Protein AF-A0A945QZB2-F1 (afdb_monomer)

Mean predicted aligned error: 3.29 Å

Nearest PDB structures (foldseek):
  2dc1-assembly1_B  TM=9.588E-01  e=7.638E-02  Archaeoglobus fulgidus

Sequence (50 aa):
HTIKVDADSARFELTIENVQSPENPGTGKITALSVIACLRGLSTPLKVGS

Structure (mmCIF, N/CA/C/O backbone):
data_AF-A0A945QZB2-F1
#
_entry.id   AF-A0A945QZB2-F1
#
loop_
_atom_site.group_PDB
_atom_site.id
_atom_site.type_symbol
_atom_site.label_atom_id
_atom_site.label_alt_id
_atom_site.label_comp_id
_atom_site.label_asym_id
_atom_site.label_entity_id
_atom_site.label_seq_id
_atom_site.pdbx_PDB_ins_code
_atom_site.Cartn_x
_atom_site.Cartn_y
_atom_site.Cartn_z
_atom_site.occupancy
_atom_site.B_iso_or_equiv
_atom_site.auth_seq_id
_atom_site.auth_comp_id
_atom_site.auth_asym_id
_atom_site.auth_atom_id
_atom_site.pdbx_PDB_model_num
ATOM 1 N N . HIS A 1 1 ? 10.390 -3.783 -1.176 1.00 93.38 1 HIS A N 1
ATOM 2 C CA . HIS A 1 1 ? 9.850 -4.377 -2.418 1.00 93.38 1 HIS A CA 1
ATOM 3 C C . HIS A 1 1 ? 9.744 -3.291 -3.472 1.00 93.38 1 HIS A C 1
ATOM 5 O O . HIS A 1 1 ? 9.298 -2.207 -3.124 1.00 93.38 1 HIS A O 1
ATOM 11 N N . THR A 1 2 ? 10.112 -3.569 -4.722 1.00 97.44 2 THR A N 1
ATOM 12 C CA . THR A 1 2 ? 9.950 -2.626 -5.843 1.00 97.44 2 THR A CA 1
ATOM 13 C C . THR A 1 2 ? 9.093 -3.279 -6.916 1.00 97.44 2 THR A C 1
ATOM 15 O O . THR A 1 2 ? 9.345 -4.422 -7.294 1.00 97.44 2 THR A O 1
ATOM 18 N N . ILE A 1 3 ? 8.066 -2.567 -7.367 1.00 97.75 3 ILE A N 1
ATOM 19 C CA . ILE A 1 3 ? 7.083 -3.009 -8.353 1.00 97.75 3 ILE A CA 1
ATOM 20 C C . ILE A 1 3 ? 7.150 -2.036 -9.526 1.00 97.75 3 ILE A C 1
ATOM 22 O O . ILE A 1 3 ? 6.997 -0.830 -9.337 1.00 97.75 3 ILE A O 1
ATOM 26 N N . LYS A 1 4 ? 7.364 -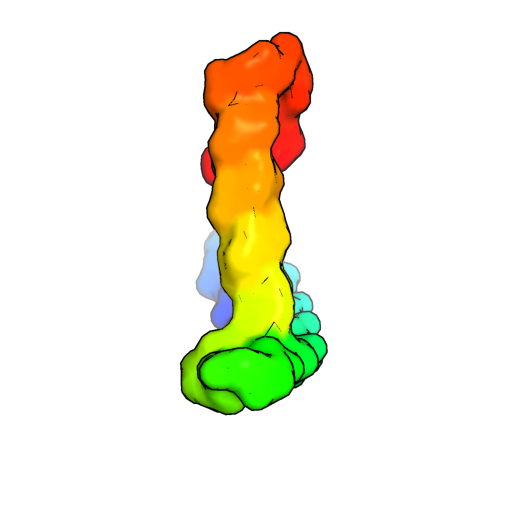2.561 -10.732 1.00 98.31 4 LYS A N 1
ATOM 27 C CA . LYS A 1 4 ? 7.376 -1.782 -11.974 1.00 98.31 4 LYS A CA 1
ATOM 28 C C . LYS A 1 4 ? 6.168 -2.170 -12.813 1.00 98.31 4 LYS A C 1
ATOM 30 O O . LYS A 1 4 ? 5.938 -3.359 -13.024 1.00 98.31 4 LYS A O 1
ATOM 35 N N . VAL A 1 5 ? 5.414 -1.177 -13.271 1.00 98.12 5 VAL A N 1
ATOM 36 C CA . VAL A 1 5 ? 4.237 -1.352 -14.126 1.00 98.12 5 VAL A CA 1
ATOM 37 C C . VAL A 1 5 ? 4.500 -0.686 -15.471 1.00 98.12 5 VAL A C 1
ATOM 39 O O . VAL A 1 5 ? 4.831 0.500 -15.526 1.00 98.12 5 VAL A O 1
ATOM 42 N N . ASP A 1 6 ? 4.339 -1.460 -16.543 1.00 98.25 6 ASP A N 1
ATOM 43 C CA . ASP A 1 6 ? 4.350 -0.996 -17.931 1.00 98.25 6 ASP A CA 1
ATOM 44 C C . ASP A 1 6 ? 3.054 -1.458 -18.605 1.00 98.25 6 ASP A C 1
ATOM 46 O O . ASP A 1 6 ? 2.844 -2.657 -18.795 1.00 98.25 6 ASP A O 1
ATOM 50 N N . ALA A 1 7 ? 2.160 -0.511 -18.886 1.00 97.69 7 ALA A N 1
ATOM 51 C CA . ALA A 1 7 ? 0.874 -0.742 -19.528 1.00 97.69 7 ALA A CA 1
ATOM 52 C C . ALA A 1 7 ? 0.589 0.340 -20.582 1.00 97.69 7 ALA A C 1
ATOM 54 O O . ALA A 1 7 ? 1.154 1.435 -20.549 1.00 97.69 7 ALA A O 1
ATOM 55 N N . ASP A 1 8 ? -0.333 0.039 -21.497 1.00 97.88 8 ASP A N 1
ATOM 56 C CA . ASP A 1 8 ? -0.833 0.965 -22.524 1.00 97.88 8 ASP A CA 1
ATOM 57 C C . ASP A 1 8 ? -1.437 2.253 -21.938 1.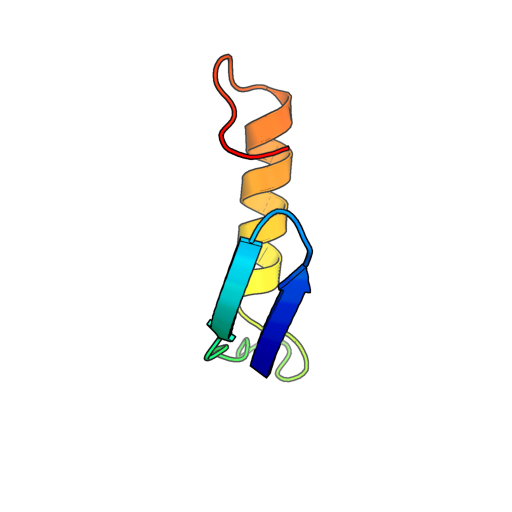00 97.88 8 ASP A C 1
ATOM 59 O O . ASP A 1 8 ? -1.353 3.326 -22.531 1.00 97.88 8 ASP A O 1
ATOM 63 N N . SER A 1 9 ? -2.017 2.135 -20.750 1.00 97.31 9 SER A N 1
ATOM 64 C CA . SER A 1 9 ? -2.699 3.195 -20.017 1.00 97.31 9 SER A CA 1
ATOM 65 C C . SER A 1 9 ? -1.780 3.980 -19.079 1.00 97.31 9 SER A C 1
ATOM 67 O O . SER A 1 9 ? -2.052 5.155 -18.827 1.00 97.31 9 SER A O 1
ATOM 69 N N . ALA A 1 10 ? -0.708 3.373 -18.551 1.00 97.25 10 ALA A N 1
ATOM 70 C CA . ALA A 1 10 ? 0.209 4.032 -17.620 1.00 97.25 10 ALA A CA 1
ATOM 71 C C . ALA A 1 10 ? 1.548 3.293 -17.444 1.00 97.25 10 ALA A C 1
ATOM 73 O O . ALA A 1 10 ? 1.626 2.066 -17.507 1.00 97.25 10 ALA A O 1
ATOM 74 N N . ARG A 1 11 ? 2.596 4.057 -17.110 1.00 98.12 11 ARG A N 1
ATOM 75 C CA . ARG A 1 11 ? 3.906 3.548 -16.674 1.00 98.12 11 ARG A CA 1
ATOM 76 C C . ARG A 1 11 ? 4.299 4.176 -15.353 1.00 98.12 11 ARG A C 1
ATOM 78 O O . ARG A 1 11 ? 4.342 5.401 -15.253 1.00 98.12 11 ARG A O 1
ATOM 85 N N . PHE A 1 12 ? 4.597 3.353 -14.355 1.00 98.00 12 PHE A N 1
ATOM 86 C CA . PHE A 1 12 ? 5.007 3.838 -13.040 1.00 98.00 12 PHE A CA 1
ATOM 87 C C . PHE A 1 12 ? 5.780 2.783 -12.243 1.00 98.00 12 PHE A C 1
ATOM 89 O O . PHE A 1 12 ? 5.710 1.582 -12.507 1.00 98.00 12 PHE A O 1
ATOM 96 N N . GLU A 1 13 ? 6.520 3.251 -11.241 1.00 98.38 13 GLU A N 1
ATOM 97 C CA . GLU A 1 13 ? 7.269 2.421 -10.301 1.00 98.38 13 GLU A CA 1
ATOM 98 C C . GLU A 1 13 ? 6.828 2.748 -8.872 1.00 98.38 13 GLU A C 1
ATOM 100 O O . GLU A 1 13 ? 6.726 3.916 -8.497 1.00 98.38 13 GLU A O 1
ATOM 105 N N . LEU A 1 14 ? 6.563 1.713 -8.073 1.00 97.94 14 LEU A N 1
ATOM 106 C CA . LEU A 1 14 ? 6.314 1.824 -6.639 1.00 97.94 14 LEU A CA 1
ATOM 107 C C . LEU A 1 14 ? 7.419 1.096 -5.880 1.00 97.94 14 LEU A C 1
ATOM 109 O O . LEU A 1 14 ? 7.686 -0.079 -6.134 1.00 97.94 14 LEU A O 1
ATOM 113 N N . THR A 1 15 ? 7.990 1.761 -4.881 1.00 97.94 15 THR A N 1
ATOM 114 C CA . THR A 1 15 ? 8.911 1.143 -3.924 1.00 97.94 15 THR A CA 1
ATOM 115 C C . THR A 1 15 ? 8.313 1.213 -2.524 1.00 97.94 15 THR A C 1
ATOM 117 O O . THR A 1 15 ? 7.840 2.257 -2.086 1.00 97.94 15 THR A O 1
ATOM 120 N N . ILE A 1 16 ? 8.299 0.070 -1.838 1.00 96.12 16 ILE A N 1
ATOM 121 C CA . ILE A 1 16 ? 7.739 -0.113 -0.498 1.00 96.12 16 ILE A CA 1
ATOM 122 C C . ILE A 1 16 ? 8.850 -0.585 0.435 1.00 96.12 16 ILE A C 1
ATOM 124 O O . ILE A 1 16 ? 9.376 -1.695 0.285 1.00 96.12 16 ILE A O 1
ATOM 128 N N . GLU A 1 17 ? 9.160 0.232 1.433 1.00 96.31 17 GLU A N 1
ATOM 129 C CA . GLU A 1 17 ? 10.120 -0.060 2.497 1.00 96.31 17 GLU A CA 1
ATOM 130 C C . GLU A 1 17 ? 9.368 -0.504 3.755 1.00 96.31 17 GLU A C 1
ATOM 132 O O . GLU A 1 17 ? 8.954 0.294 4.592 1.00 96.31 17 GLU A O 1
ATOM 137 N N . ASN A 1 18 ? 9.103 -1.805 3.845 1.00 92.81 18 ASN A N 1
ATOM 138 C CA . ASN A 1 18 ? 8.294 -2.362 4.921 1.00 92.81 18 ASN A CA 1
ATOM 139 C C . ASN A 1 18 ? 9.079 -2.450 6.242 1.00 92.81 18 ASN A C 1
ATOM 141 O O . ASN A 1 18 ? 10.210 -2.933 6.272 1.00 92.81 18 ASN A O 1
ATOM 145 N N . VAL A 1 19 ? 8.433 -2.070 7.346 1.00 96.50 19 VAL A N 1
ATOM 146 C CA . VAL A 1 19 ? 8.944 -2.271 8.707 1.00 96.50 19 VAL A CA 1
ATOM 147 C C . VAL A 1 19 ? 8.327 -3.541 9.284 1.00 96.50 19 VAL A C 1
ATOM 149 O O . VAL A 1 19 ? 7.102 -3.655 9.352 1.00 96.50 19 VAL A O 1
ATOM 152 N N . GLN A 1 20 ? 9.162 -4.478 9.732 1.00 96.31 20 GLN A N 1
ATOM 153 C CA . GLN A 1 20 ? 8.683 -5.737 10.308 1.00 96.31 20 GLN A CA 1
ATOM 154 C C . GLN A 1 20 ? 7.997 -5.532 11.663 1.00 96.31 20 GLN A C 1
ATOM 156 O O . GLN A 1 20 ? 8.375 -4.662 12.458 1.00 96.31 20 GLN A O 1
ATOM 161 N N . SER A 1 21 ? 6.978 -6.345 11.921 1.00 96.31 21 SER A N 1
ATOM 162 C CA . SER A 1 21 ? 6.320 -6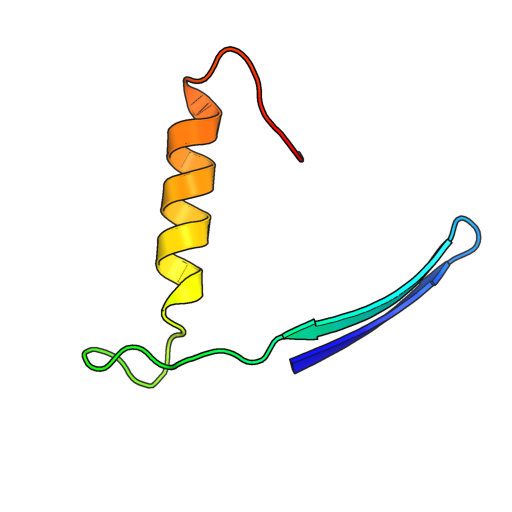.435 13.222 1.00 96.31 21 SER A CA 1
ATOM 163 C C . SER A 1 21 ? 7.254 -7.080 14.259 1.00 96.31 21 SER A C 1
ATOM 165 O O . SER A 1 21 ? 7.823 -8.134 13.971 1.00 96.31 21 SER A O 1
ATOM 167 N N . PRO A 1 22 ? 7.408 -6.503 15.468 1.00 95.56 22 PRO A N 1
ATOM 168 C CA . PRO A 1 22 ? 8.200 -7.112 16.542 1.00 95.56 22 PRO A CA 1
ATOM 169 C C . PRO A 1 22 ? 7.714 -8.511 16.950 1.00 95.56 22 PRO A C 1
ATOM 171 O O . PRO A 1 22 ? 8.519 -9.398 17.213 1.00 95.56 22 PRO A O 1
ATOM 174 N N . GLU A 1 23 ? 6.398 -8.705 16.987 1.00 96.12 23 GLU A N 1
ATOM 175 C CA . GLU A 1 23 ? 5.718 -9.927 17.424 1.00 96.12 23 GLU A CA 1
ATOM 176 C C . GLU A 1 23 ? 5.733 -11.056 16.383 1.00 96.12 23 GLU A C 1
ATOM 178 O O . GLU A 1 23 ? 5.636 -12.228 16.737 1.00 96.12 23 GLU A O 1
ATOM 183 N N . ASN A 1 24 ? 5.869 -10.711 15.100 1.00 94.19 24 ASN A N 1
ATOM 184 C CA . ASN A 1 24 ? 5.999 -11.661 13.999 1.00 94.19 24 ASN A CA 1
ATOM 185 C C . ASN A 1 24 ? 6.868 -11.045 12.887 1.00 94.19 24 ASN A C 1
ATOM 187 O O . ASN A 1 24 ? 6.330 -10.435 11.958 1.00 94.19 24 ASN A O 1
ATOM 191 N N . PRO A 1 25 ? 8.201 -11.222 12.944 1.00 92.12 25 PRO A N 1
ATOM 192 C CA . PRO A 1 25 ? 9.127 -10.613 11.988 1.00 92.12 25 PRO A CA 1
ATOM 193 C C . PRO A 1 25 ? 8.931 -11.043 10.528 1.00 92.12 25 PRO A C 1
ATOM 195 O O . PRO A 1 25 ? 9.468 -10.400 9.630 1.00 92.12 25 PRO A O 1
ATOM 198 N N . GLY A 1 26 ? 8.177 -12.122 10.275 1.00 94.00 26 GLY A N 1
ATOM 199 C CA . GLY A 1 26 ? 7.804 -12.552 8.925 1.00 94.00 26 GLY A CA 1
ATOM 200 C C . GLY A 1 26 ? 6.698 -11.705 8.286 1.00 94.00 26 GLY A C 1
ATOM 201 O O . GLY A 1 26 ? 6.378 -11.909 7.118 1.00 94.00 26 GLY A O 1
ATOM 202 N N . THR A 1 27 ? 6.086 -10.779 9.030 1.00 94.94 27 THR A N 1
ATOM 203 C CA . THR A 1 27 ? 5.009 -9.902 8.556 1.00 94.94 27 THR A CA 1
ATOM 204 C C . THR A 1 27 ? 5.345 -8.43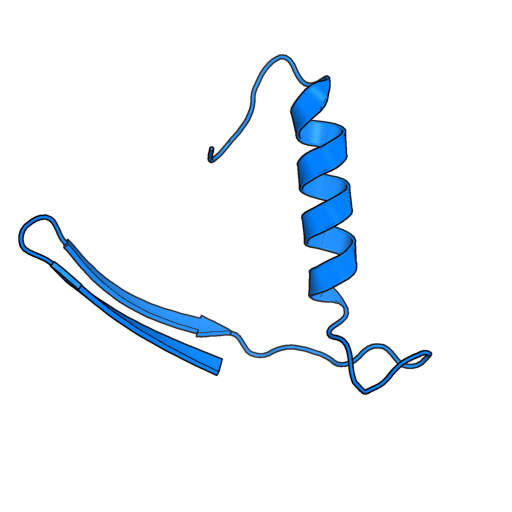0 8.785 1.00 94.94 27 THR A C 1
ATOM 206 O O . THR A 1 27 ? 5.857 -8.029 9.828 1.00 94.94 27 THR A O 1
ATOM 209 N N . GLY A 1 28 ? 4.987 -7.597 7.807 1.00 96.06 28 GLY A N 1
ATOM 210 C CA . GLY A 1 28 ? 5.088 -6.146 7.909 1.00 96.06 28 GLY A CA 1
ATOM 211 C C . GLY A 1 28 ? 4.003 -5.507 8.753 1.00 96.06 28 GLY A C 1
ATOM 212 O O . GLY A 1 28 ? 2.829 -5.847 8.584 1.00 96.06 28 GLY A O 1
ATOM 213 N N . LYS A 1 29 ? 4.363 -4.476 9.526 1.00 96.12 29 LYS A N 1
ATOM 214 C CA . LYS A 1 29 ? 3.413 -3.638 10.279 1.00 96.12 29 LYS A CA 1
ATOM 215 C C . LYS A 1 29 ? 2.294 -3.086 9.396 1.00 96.12 29 LYS A C 1
ATOM 217 O O . LYS A 1 29 ? 1.148 -2.981 9.826 1.00 96.12 29 LYS A O 1
ATOM 222 N N . ILE A 1 30 ? 2.615 -2.764 8.142 1.00 96.44 30 ILE A N 1
ATOM 223 C CA . ILE A 1 30 ? 1.658 -2.191 7.188 1.00 96.44 30 ILE A CA 1
ATOM 224 C C . ILE A 1 30 ? 0.512 -3.155 6.842 1.00 96.44 30 ILE A C 1
ATOM 226 O O . ILE A 1 30 ? -0.576 -2.704 6.503 1.00 96.44 30 ILE A O 1
ATOM 230 N N . THR A 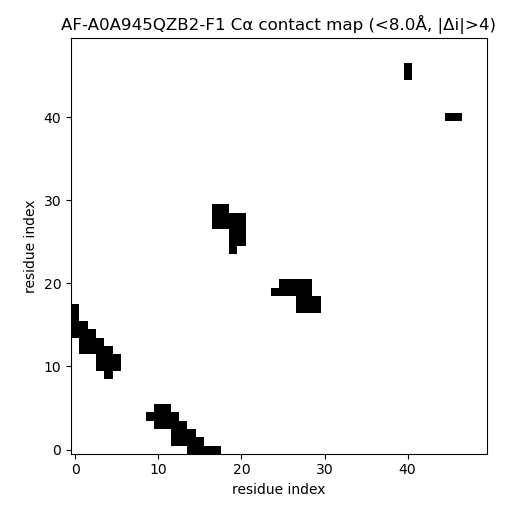1 31 ? 0.717 -4.470 6.976 1.00 96.00 31 THR A N 1
ATOM 231 C CA . THR A 1 31 ? -0.267 -5.495 6.586 1.00 96.00 31 THR A CA 1
ATOM 232 C C . THR A 1 31 ? -1.545 -5.387 7.414 1.00 96.00 31 THR A C 1
ATOM 234 O O . THR A 1 31 ? -2.643 -5.334 6.863 1.00 96.00 31 THR A O 1
ATOM 237 N N . ALA A 1 32 ? -1.412 -5.290 8.740 1.00 96.06 32 ALA A N 1
ATOM 238 C CA . ALA A 1 32 ? -2.558 -5.140 9.635 1.00 96.06 32 ALA A CA 1
ATOM 239 C C . ALA A 1 32 ? -3.305 -3.819 9.382 1.00 96.06 32 ALA A C 1
ATOM 241 O O . ALA A 1 32 ? -4.535 -3.779 9.413 1.00 96.06 32 ALA A O 1
ATOM 242 N N . LEU A 1 33 ? -2.573 -2.744 9.068 1.00 96.19 33 LEU A N 1
ATOM 243 C CA . LEU A 1 33 ? -3.160 -1.441 8.750 1.00 96.19 33 LEU A CA 1
ATOM 244 C C . LEU A 1 33 ? -3.986 -1.482 7.457 1.00 96.19 33 LEU A C 1
ATOM 246 O O . LEU A 1 33 ? -5.072 -0.903 7.423 1.00 96.19 33 LEU A O 1
ATOM 250 N N . SER A 1 34 ? -3.534 -2.211 6.433 1.00 95.94 34 SER A N 1
ATOM 251 C CA . SER A 1 34 ? -4.308 -2.433 5.203 1.00 95.94 34 SER A CA 1
ATOM 252 C C . SER A 1 34 ? -5.625 -3.166 5.474 1.00 95.94 34 SER A C 1
ATOM 254 O O . SER A 1 34 ? -6.663 -2.792 4.927 1.00 95.94 34 SER A O 1
ATOM 256 N N . VAL A 1 35 ? -5.621 -4.162 6.368 1.00 96.94 35 VAL A N 1
ATOM 257 C CA . VAL A 1 35 ? -6.849 -4.865 6.784 1.00 96.94 35 VAL A CA 1
ATOM 258 C C . VAL A 1 35 ? -7.793 -3.924 7.534 1.00 96.94 35 VAL A C 1
ATOM 260 O O . VAL A 1 35 ? -8.985 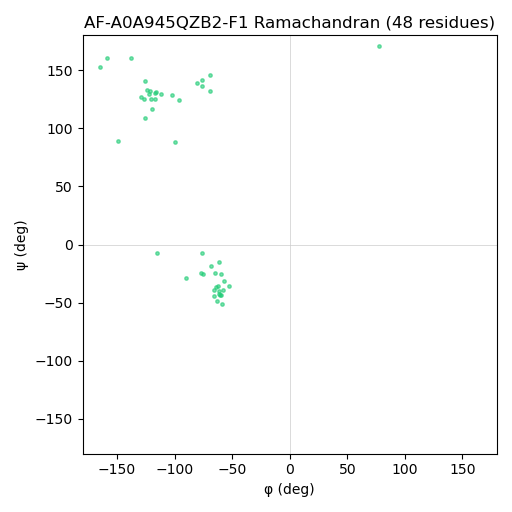-3.883 7.234 1.00 96.94 35 VAL A O 1
ATOM 263 N N . ILE A 1 36 ? -7.277 -3.111 8.460 1.00 96.69 36 ILE A N 1
ATOM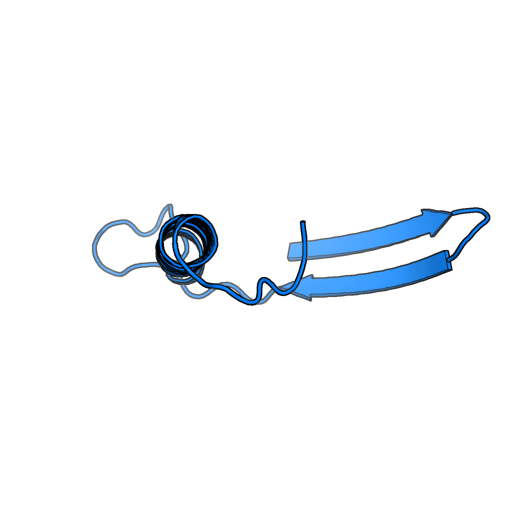 264 C CA . ILE A 1 36 ? -8.077 -2.107 9.179 1.00 96.69 36 ILE A CA 1
ATOM 265 C C . ILE A 1 36 ? -8.701 -1.100 8.204 1.00 96.69 36 ILE A C 1
ATOM 267 O O . ILE A 1 36 ? -9.877 -0.762 8.343 1.00 96.69 36 ILE A O 1
ATOM 271 N N . ALA A 1 37 ? -7.939 -0.623 7.216 1.00 96.62 37 ALA A N 1
ATOM 272 C CA . ALA A 1 37 ? -8.445 0.281 6.186 1.00 96.62 37 ALA A CA 1
ATOM 273 C C . ALA A 1 37 ? -9.571 -0.368 5.365 1.00 96.62 37 ALA A C 1
ATOM 275 O O . ALA A 1 37 ? -10.598 0.270 5.138 1.00 96.62 37 ALA A O 1
ATOM 276 N N . CYS A 1 38 ? -9.424 -1.644 4.997 1.00 95.94 38 CYS A N 1
ATOM 277 C CA . CYS A 1 38 ? -10.465 -2.414 4.315 1.00 95.94 38 CYS A CA 1
ATOM 278 C C . CYS A 1 38 ? -11.755 -2.496 5.148 1.00 95.94 38 CYS A C 1
ATOM 280 O O . CYS A 1 38 ? -12.818 -2.119 4.660 1.00 95.94 38 CYS A O 1
ATOM 282 N N . LEU A 1 39 ? -11.656 -2.897 6.422 1.00 96.69 39 LEU A N 1
ATOM 283 C CA . LEU A 1 39 ? -12.809 -3.018 7.323 1.00 96.69 39 LEU A CA 1
ATOM 284 C C . LEU A 1 39 ? -13.534 -1.681 7.525 1.00 96.69 39 LEU A C 1
ATOM 286 O O . LEU A 1 39 ? -14.758 -1.631 7.448 1.00 96.69 39 LEU A O 1
ATOM 290 N N . ARG A 1 40 ? -12.792 -0.582 7.716 1.00 96.31 40 ARG A N 1
ATOM 291 C CA . ARG A 1 40 ? -13.365 0.777 7.778 1.00 96.31 40 ARG A CA 1
ATOM 292 C C . ARG A 1 40 ? -14.050 1.169 6.466 1.00 96.31 40 ARG A C 1
ATOM 294 O O . ARG A 1 40 ? -15.077 1.843 6.485 1.00 96.31 40 ARG A O 1
ATOM 301 N N . GLY A 1 41 ? -13.490 0.724 5.343 1.00 96.44 41 GLY A N 1
ATOM 302 C CA . GLY A 1 41 ? -14.013 0.911 3.993 1.00 96.44 41 GLY A CA 1
ATOM 303 C C . GLY A 1 41 ? -15.404 0.312 3.759 1.00 96.44 41 GLY A C 1
ATOM 304 O O . GLY A 1 41 ? -16.115 0.798 2.886 1.00 96.44 41 GLY A O 1
ATOM 305 N N . LEU A 1 42 ? -15.809 -0.707 4.526 1.00 95.94 42 LEU A N 1
ATOM 306 C CA . LEU A 1 42 ? -17.106 -1.381 4.366 1.00 95.94 42 LEU A CA 1
ATOM 307 C C . LEU A 1 42 ? -18.292 -0.562 4.892 1.00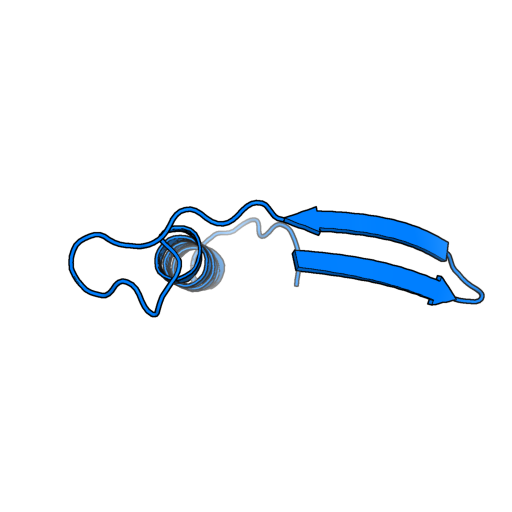 95.94 42 LEU A C 1
ATOM 309 O O . LEU A 1 42 ? -19.416 -0.768 4.448 1.00 95.94 42 LEU A O 1
ATOM 313 N N .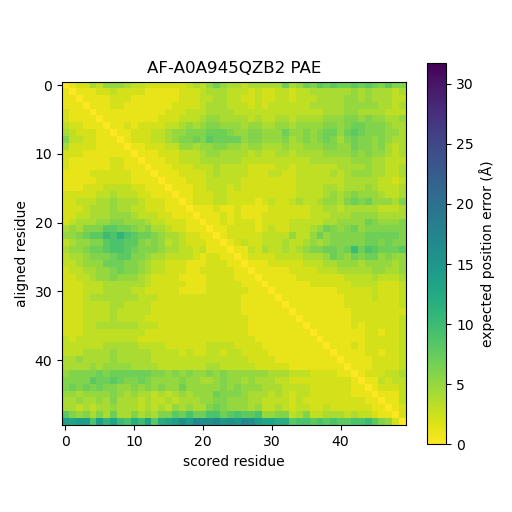 SER A 1 43 ? -18.056 0.339 5.846 1.00 95.25 43 SER A N 1
ATOM 314 C CA . SER A 1 43 ? -19.114 1.103 6.520 1.00 95.25 43 SER A CA 1
ATOM 315 C C . SER A 1 43 ? -19.050 2.610 6.266 1.00 95.25 43 SER A C 1
ATOM 317 O O . SER A 1 43 ? -19.928 3.342 6.715 1.00 95.25 43 SER A O 1
ATOM 319 N N . THR A 1 44 ? -17.995 3.102 5.612 1.00 96.69 44 THR A N 1
ATOM 320 C CA . THR A 1 44 ? -17.807 4.536 5.349 1.00 96.69 44 THR A CA 1
ATOM 321 C C . THR A 1 44 ? -18.639 4.999 4.145 1.00 96.69 44 THR A C 1
ATOM 323 O O . THR A 1 44 ? -18.668 4.307 3.128 1.00 96.69 44 THR A O 1
ATOM 326 N N . PRO A 1 45 ? -19.277 6.185 4.199 1.00 95.56 45 PRO A N 1
ATOM 327 C CA . PRO A 1 45 ? -20.006 6.744 3.056 1.00 95.56 45 PRO A CA 1
ATOM 328 C C . PRO A 1 45 ? -19.087 7.157 1.893 1.00 95.56 45 PRO A C 1
ATOM 330 O O . PRO A 1 45 ? -19.556 7.317 0.770 1.00 95.56 45 PRO A O 1
ATOM 333 N N . LEU A 1 46 ? -17.785 7.332 2.150 1.00 94.81 46 LEU A N 1
ATOM 334 C CA . LEU A 1 46 ? -16.769 7.627 1.141 1.00 94.81 46 LEU A CA 1
ATOM 335 C C . LEU A 1 46 ? -15.592 6.660 1.274 1.00 94.81 46 LEU A C 1
ATOM 337 O O . LEU A 1 46 ? -14.982 6.565 2.343 1.00 94.81 46 LEU A O 1
ATOM 341 N N . LYS A 1 47 ? -15.237 6.004 0.167 1.00 95.69 47 LYS A N 1
ATOM 342 C CA . LYS A 1 47 ? -14.126 5.054 0.062 1.00 95.69 47 LYS A CA 1
ATOM 343 C C . LYS A 1 47 ? -13.129 5.528 -0.998 1.00 95.69 47 LYS A C 1
ATOM 345 O O . LYS A 1 47 ? -13.523 5.895 -2.101 1.00 95.69 47 LYS A O 1
ATOM 350 N N . VAL A 1 48 ? -11.842 5.526 -0.649 1.00 93.88 48 VAL A N 1
ATOM 351 C CA . VAL A 1 48 ? -10.737 5.837 -1.569 1.00 93.88 48 VAL A CA 1
ATOM 352 C C . VAL A 1 48 ? -10.073 4.532 -1.989 1.00 93.88 48 VAL A C 1
ATOM 354 O O . VAL A 1 48 ? -9.710 3.723 -1.135 1.00 93.88 48 VAL A O 1
ATOM 357 N N . GLY A 1 49 ? -9.911 4.344 -3.299 1.00 89.38 49 GLY A N 1
ATOM 358 C CA . GLY A 1 49 ? -9.527 3.056 -3.876 1.00 89.38 49 GLY A CA 1
ATOM 359 C C . GLY A 1 49 ? -10.699 2.069 -3.935 1.00 89.38 49 GLY A C 1
ATOM 360 O O . GLY A 1 49 ? -11.778 2.324 -3.398 1.00 89.38 49 GLY A O 1
ATOM 361 N N . SER A 1 50 ? -10.490 0.949 -4.621 1.00 70.44 50 SER A N 1
ATOM 362 C CA . SER A 1 50 ? -11.467 -0.136 -4.807 1.00 70.44 50 SER A CA 1
ATOM 363 C C . SER A 1 50 ? -11.201 -1.289 -3.850 1.00 70.44 50 SER A C 1
ATOM 365 O O . SER A 1 50 ? -10.047 -1.763 -3.846 1.00 70.44 50 SER A O 1
#

Radius of gyration: 14.68 Å; Cα contacts (8 Å, |Δi|>4): 38; chains: 1; bounding box: 30×20×40 Å

Foldseek 3Di:
DKDWDDDPVDTDIDDDDFDADPVGRVDGPVVVVVVVLVVCQVPDPDHDDD

pLDDT: mean 95.62, std 3.98, range [70.44, 98.38]

Secondary structure (DSSP, 8-state):
-EEEEE-SS-EEEEE--PPBPSS-TTSBHHHHHHHHHHHHHTT-SS-S--

Solvent-accessible surface area (backbone atoms only — not comparable to full-atom values): 3311 Å² total; per-residue (Å²): 92,77,49,79,47,84,53,99,89,50,73,55,75,49,76,48,88,78,53,60,27,92,93,45,68,94,39,43,52,63,58,62,51,54,52,51,51,52,60,53,47,74,75,46,97,71,64,87,80,135